Protein AF-A0A7V7RI42-F1 (afdb_monomer)

Foldseek 3Di:
DVLVVLVVVLVVLLVQLVVLLPDDPVPDDPVVNVVSNVVSVCSNVVSVVSNVVVVVVVVVVVD

Solvent-accessible surface area (backbone atoms only — not comparable to full-atom values): 3428 Å² total; per-residue (Å²): 113,72,67,60,54,52,52,49,53,27,51,50,34,37,51,52,12,52,49,48,53,62,63,77,60,88,87,52,54,71,67,57,48,51,53,46,38,49,52,14,48,51,38,31,51,49,20,53,52,51,46,54,51,50,55,55,48,55,66,60,76,76,113

pLDDT: mean 81.22, std 8.96, range [46.59, 89.62]

Secondary structure (DSSP, 8-state):
-HHHHHHHHHHHHHHHHHHHHH---TTS-HHHHHHHHHHHHHHHHHHHHHHHHHHHHHHHTT-

Mean predicted aligned error: 6.55 Å

Structure (mmCIF, N/CA/C/O backbone):
data_AF-A0A7V7RI42-F1
#
_entry.id   AF-A0A7V7RI42-F1
#
loop_
_atom_site.group_PDB
_atom_site.id
_atom_site.type_symbol
_atom_site.label_atom_id
_atom_site.label_alt_id
_atom_site.label_comp_id
_atom_site.label_asym_id
_atom_site.label_entity_id
_atom_site.label_seq_id
_atom_site.pdbx_PDB_ins_code
_atom_site.Cartn_x
_atom_site.Cartn_y
_atom_site.Cartn_z
_atom_site.occupancy
_atom_site.B_iso_or_equiv
_atom_site.auth_seq_id
_atom_site.auth_comp_id
_atom_site.auth_asym_id
_atom_site.auth_atom_id
_atom_site.pdbx_PDB_model_num
ATOM 1 N N . MET A 1 1 ? -22.255 3.586 11.159 1.00 58.69 1 MET A N 1
ATOM 2 C CA . MET A 1 1 ? -22.064 3.920 9.723 1.00 58.69 1 MET A CA 1
ATOM 3 C C . MET A 1 1 ? -20.681 4.501 9.421 1.00 58.69 1 MET A C 1
ATOM 5 O O . MET A 1 1 ? -20.024 3.970 8.538 1.00 58.69 1 MET A O 1
ATOM 9 N N . LYS A 1 2 ? -20.185 5.508 10.166 1.00 70.12 2 L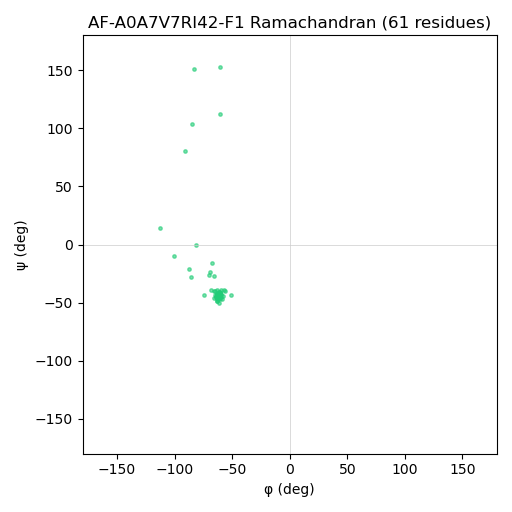YS A N 1
ATOM 10 C CA . LYS A 1 2 ? -18.846 6.102 9.936 1.00 70.12 2 LYS A CA 1
ATOM 11 C C . LYS A 1 2 ? -17.689 5.084 9.975 1.00 70.12 2 LYS A C 1
ATOM 13 O O . LYS A 1 2 ? -16.824 5.127 9.115 1.00 70.12 2 LYS A O 1
ATOM 18 N N . THR A 1 3 ? -17.722 4.119 10.895 1.00 75.31 3 THR A N 1
ATOM 19 C CA . THR A 1 3 ? -16.689 3.072 11.031 1.00 75.31 3 THR A CA 1
ATOM 20 C C . THR A 1 3 ? -16.554 2.175 9.803 1.00 75.31 3 THR A C 1
ATOM 22 O O . THR A 1 3 ? -15.444 1.912 9.354 1.00 75.31 3 THR A O 1
ATOM 25 N N . ILE A 1 4 ? -17.679 1.743 9.226 1.00 81.06 4 ILE A N 1
ATOM 26 C CA . ILE A 1 4 ? -17.699 0.874 8.040 1.00 81.06 4 ILE A CA 1
ATOM 27 C C . ILE A 1 4 ? -17.126 1.614 6.827 1.00 81.06 4 ILE A C 1
ATOM 29 O O . ILE A 1 4 ? -16.337 1.041 6.084 1.00 81.06 4 ILE A O 1
ATOM 33 N N . LEU A 1 5 ? -17.454 2.902 6.665 1.00 80.56 5 LEU A N 1
ATOM 34 C CA . LEU A 1 5 ? -16.895 3.738 5.599 1.00 80.56 5 LEU A CA 1
ATOM 35 C C . LEU A 1 5 ? -15.370 3.862 5.703 1.00 80.56 5 LEU A C 1
ATOM 37 O O . LEU A 1 5 ? -14.685 3.751 4.694 1.00 80.56 5 LEU A O 1
ATOM 41 N N . VAL A 1 6 ? -14.824 4.037 6.909 1.00 80.75 6 VAL A N 1
ATOM 42 C CA . VAL A 1 6 ? -13.367 4.141 7.097 1.00 80.75 6 VAL A CA 1
ATOM 43 C C . VAL A 1 6 ? -12.663 2.814 6.804 1.00 80.75 6 VAL A C 1
ATOM 45 O O . VAL A 1 6 ? -11.613 2.811 6.164 1.00 80.75 6 VAL A O 1
ATOM 48 N N . ILE A 1 7 ? -13.257 1.684 7.200 1.00 81.81 7 ILE A N 1
ATOM 49 C CA . ILE A 1 7 ? -12.733 0.353 6.860 1.00 81.81 7 ILE A CA 1
ATOM 50 C C . ILE A 1 7 ? -12.755 0.135 5.340 1.00 81.81 7 ILE A C 1
ATOM 52 O O . ILE A 1 7 ? -11.766 -0.338 4.789 1.00 81.81 7 ILE A O 1
ATOM 56 N N . LEU A 1 8 ? -13.831 0.533 4.651 1.00 86.19 8 LEU A N 1
ATOM 57 C CA . LEU A 1 8 ? -13.927 0.455 3.187 1.00 86.19 8 LEU A CA 1
ATOM 58 C C . LEU A 1 8 ? -12.864 1.311 2.486 1.00 86.19 8 LEU A C 1
ATOM 60 O O . LEU A 1 8 ? -12.236 0.843 1.540 1.00 86.19 8 LEU A O 1
ATOM 64 N N . VAL A 1 9 ? -12.617 2.533 2.966 1.00 86.00 9 VAL A N 1
ATOM 65 C CA . VAL A 1 9 ? -11.553 3.406 2.438 1.00 86.00 9 VAL A CA 1
ATOM 66 C C . VAL A 1 9 ? -10.171 2.782 2.651 1.00 86.00 9 VAL A C 1
ATOM 68 O O . VAL A 1 9 ? -9.351 2.776 1.733 1.00 86.00 9 VAL A O 1
ATOM 71 N N . GLY A 1 10 ? -9.921 2.201 3.828 1.00 84.62 10 GLY A N 1
ATOM 72 C CA . GLY A 1 10 ? -8.688 1.464 4.102 1.00 84.62 10 GLY A CA 1
ATOM 73 C C . GLY A 1 10 ? -8.503 0.264 3.171 1.00 84.62 10 GLY A C 1
ATOM 74 O O . GLY A 1 10 ? -7.425 0.078 2.609 1.00 84.62 10 GLY A O 1
ATOM 75 N N . LEU A 1 11 ? -9.571 -0.506 2.946 1.00 86.75 11 LEU A N 1
ATOM 76 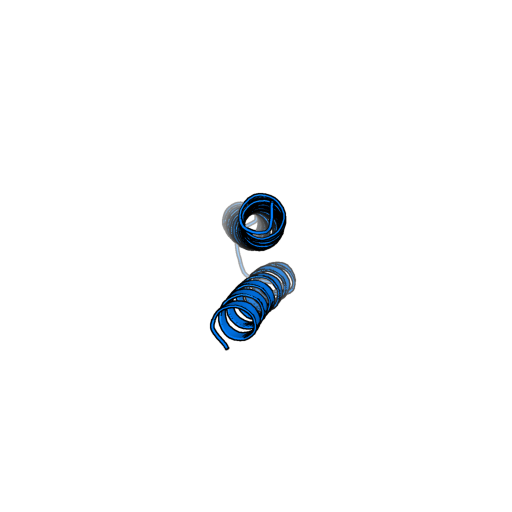C CA . LEU A 1 11 ? -9.568 -1.658 2.045 1.00 86.75 11 LEU A CA 1
ATOM 77 C C . LEU A 1 11 ? -9.255 -1.245 0.599 1.00 86.75 11 LEU A C 1
ATOM 79 O O . LEU A 1 11 ? -8.426 -1.874 -0.056 1.00 86.75 11 LEU A O 1
ATOM 83 N N . LEU A 1 12 ? -9.865 -0.156 0.121 1.00 88.81 12 LEU A N 1
ATOM 84 C CA . LEU A 1 12 ? -9.581 0.413 -1.198 1.00 88.81 12 LEU A CA 1
ATOM 85 C C . LEU A 1 12 ? -8.109 0.822 -1.332 1.00 88.81 12 LEU A C 1
ATOM 87 O O . LEU A 1 12 ? -7.487 0.517 -2.347 1.00 88.81 12 LEU A O 1
ATOM 91 N N . GLY A 1 13 ? -7.528 1.443 -0.302 1.00 85.19 13 GLY A N 1
ATOM 92 C CA . GLY A 1 13 ? -6.106 1.796 -0.283 1.00 85.19 13 GLY A CA 1
ATOM 93 C C . GLY A 1 13 ? -5.181 0.580 -0.399 1.00 85.19 13 GLY A C 1
ATOM 94 O O . GLY A 1 13 ? -4.220 0.610 -1.169 1.00 85.19 13 GLY A O 1
ATOM 95 N N . VAL A 1 14 ? -5.503 -0.516 0.299 1.00 87.19 14 VAL A N 1
ATOM 96 C CA . VAL A 1 14 ? -4.754 -1.782 0.202 1.00 87.19 14 VAL A CA 1
ATOM 97 C C . VAL A 1 14 ? -4.857 -2.375 -1.203 1.00 87.19 14 VAL A C 1
ATOM 99 O O . VAL A 1 14 ? -3.838 -2.774 -1.764 1.00 87.19 14 VAL A O 1
ATOM 102 N N . ILE A 1 15 ? -6.056 -2.396 -1.793 1.00 88.50 15 ILE A N 1
ATOM 103 C CA . ILE A 1 15 ? -6.283 -2.925 -3.148 1.00 88.50 15 ILE A CA 1
ATOM 104 C C . ILE A 1 15 ? -5.493 -2.120 -4.185 1.00 88.50 15 ILE A C 1
ATOM 106 O O . ILE A 1 15 ? -4.808 -2.707 -5.019 1.00 88.50 15 ILE A O 1
ATOM 110 N N . ILE A 1 16 ? -5.538 -0.787 -4.113 1.00 86.75 16 ILE A N 1
ATOM 111 C CA . ILE A 1 16 ? -4.809 0.092 -5.037 1.00 86.75 16 ILE A CA 1
ATOM 112 C C . ILE A 1 16 ? -3.295 -0.109 -4.888 1.00 86.75 16 ILE A C 1
ATOM 114 O O . ILE A 1 16 ? -2.604 -0.290 -5.890 1.00 86.75 16 ILE A O 1
ATOM 118 N N . GLY A 1 17 ? -2.774 -0.135 -3.656 1.00 84.38 17 GLY A N 1
ATOM 119 C CA . GLY A 1 17 ? -1.351 -0.381 -3.402 1.00 84.38 17 GLY A CA 1
ATOM 120 C C . GLY A 1 17 ? -0.888 -1.743 -3.928 1.00 84.38 17 GLY A C 1
ATOM 121 O O . GLY A 1 17 ? 0.129 -1.828 -4.617 1.00 84.38 17 GLY A O 1
ATOM 122 N N . ALA A 1 18 ? -1.671 -2.798 -3.679 1.00 83.38 18 ALA A N 1
ATOM 123 C CA . ALA A 1 18 ? -1.400 -4.145 -4.178 1.00 83.38 18 ALA A CA 1
ATOM 124 C C . ALA A 1 18 ? -1.442 -4.221 -5.712 1.00 83.38 18 ALA A C 1
ATOM 126 O O . ALA A 1 18 ? -0.584 -4.864 -6.313 1.00 83.38 18 ALA A O 1
ATOM 127 N N . PHE A 1 19 ? -2.383 -3.524 -6.351 1.00 85.12 19 PHE A N 1
ATOM 128 C CA . PHE A 1 19 ? -2.484 -3.462 -7.808 1.00 85.12 19 PHE A CA 1
ATOM 129 C C . PHE A 1 19 ? -1.279 -2.750 -8.435 1.00 85.12 19 PHE A C 1
ATOM 131 O O . PHE A 1 19 ? -0.655 -3.263 -9.360 1.00 85.12 19 PHE A O 1
ATOM 138 N N . VAL A 1 20 ? -0.869 -1.605 -7.884 1.00 82.75 20 VAL A N 1
A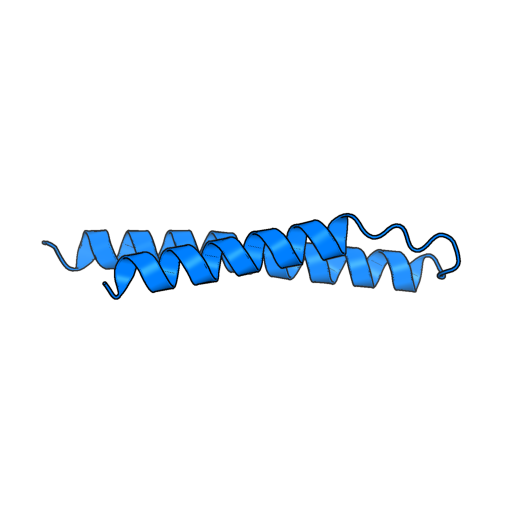TOM 139 C CA . VAL A 1 20 ? 0.350 -0.902 -8.327 1.00 82.75 20 VAL A CA 1
ATOM 140 C C . VAL A 1 20 ? 1.588 -1.792 -8.154 1.00 82.75 20 VAL A C 1
ATOM 142 O O . VAL A 1 20 ? 2.457 -1.841 -9.028 1.00 82.75 20 VAL A O 1
ATOM 145 N N . LEU A 1 21 ? 1.648 -2.556 -7.060 1.00 83.56 21 LEU A N 1
ATOM 146 C CA . LEU A 1 21 ? 2.694 -3.551 -6.827 1.00 83.56 21 LEU A CA 1
ATOM 147 C C . LEU A 1 21 ? 2.615 -4.761 -7.764 1.00 83.56 21 LEU A C 1
ATOM 149 O O . LEU A 1 21 ? 3.651 -5.387 -7.981 1.00 83.56 21 LEU A O 1
ATOM 153 N N . SER A 1 22 ? 1.464 -5.098 -8.346 1.00 81.12 22 SER A N 1
ATOM 154 C CA . SER A 1 22 ? 1.335 -6.226 -9.277 1.00 81.12 22 SER A CA 1
ATOM 155 C C . SER A 1 22 ? 1.634 -5.856 -10.728 1.00 81.12 22 SER A C 1
ATOM 157 O O . SER A 1 22 ? 1.986 -6.740 -11.502 1.00 81.12 22 SER A O 1
ATOM 159 N N . ILE A 1 23 ? 1.555 -4.574 -11.111 1.00 82.62 23 ILE A N 1
ATOM 160 C CA . ILE A 1 23 ? 1.853 -4.134 -12.486 1.00 82.62 23 ILE A CA 1
ATOM 161 C C . ILE A 1 23 ? 3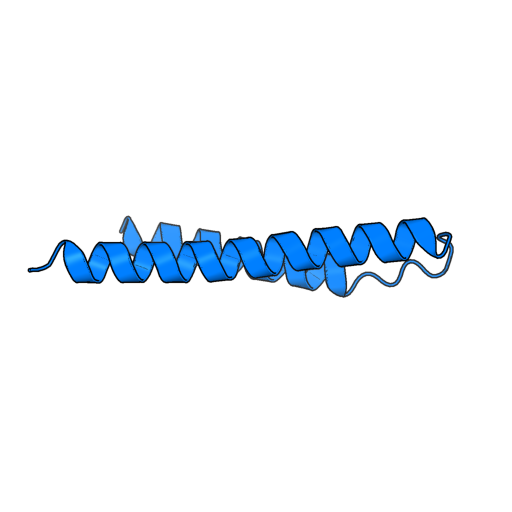.308 -4.477 -12.837 1.00 82.62 23 ILE A C 1
ATOM 163 O O . ILE A 1 23 ? 4.258 -3.932 -12.261 1.00 82.62 23 ILE A O 1
ATOM 167 N N . GLY A 1 24 ? 3.486 -5.412 -13.768 1.00 68.31 24 GLY A N 1
ATOM 168 C CA . GLY A 1 24 ? 4.758 -5.708 -14.414 1.00 68.31 24 GLY A CA 1
ATOM 169 C C . GLY A 1 24 ? 4.952 -4.748 -15.578 1.00 68.31 24 GLY A C 1
ATOM 170 O O . GLY A 1 24 ? 4.316 -4.899 -16.610 1.00 68.31 24 GLY A O 1
ATOM 171 N N . ASN A 1 25 ? 5.800 -3.736 -15.410 1.00 73.56 25 ASN A N 1
ATOM 172 C CA . ASN A 1 25 ? 6.170 -2.848 -16.510 1.00 73.56 25 ASN A CA 1
ATOM 173 C C . ASN A 1 25 ? 7.418 -3.407 -17.198 1.00 73.56 25 ASN A C 1
ATOM 175 O O . ASN A 1 25 ? 8.524 -2.971 -16.895 1.00 73.56 25 ASN A O 1
ATOM 179 N N . GLU A 1 26 ? 7.244 -4.400 -18.072 1.00 71.94 26 GLU A N 1
ATOM 180 C CA . GLU A 1 26 ? 8.337 -5.115 -18.756 1.00 71.94 26 GLU A CA 1
ATOM 181 C C . GLU A 1 26 ? 9.116 -4.258 -19.764 1.00 71.94 26 GLU A C 1
ATOM 183 O O . GLU A 1 26 ? 10.269 -4.575 -20.054 1.00 71.94 26 GLU A O 1
ATOM 188 N N . ASP A 1 27 ? 8.560 -3.113 -20.161 1.00 76.06 27 ASP A N 1
ATOM 189 C CA . ASP A 1 27 ? 9.197 -2.153 -21.071 1.00 76.06 27 ASP A CA 1
ATOM 190 C C . ASP A 1 27 ? 9.831 -0.949 -20.349 1.00 76.06 27 ASP A C 1
ATOM 192 O O . ASP A 1 27 ? 10.566 -0.163 -20.945 1.00 76.06 27 ASP A O 1
ATOM 196 N N . ALA A 1 28 ? 9.582 -0.776 -19.044 1.00 78.06 28 ALA A N 1
ATOM 197 C CA . ALA A 1 28 ? 10.106 0.369 -18.298 1.00 78.06 28 ALA A CA 1
ATOM 198 C C . ALA A 1 28 ? 11.546 0.140 -17.820 1.00 78.06 28 ALA A C 1
ATOM 200 O O . ALA A 1 28 ? 11.937 -0.987 -17.494 1.00 78.06 28 ALA A O 1
ATOM 201 N N . THR A 1 29 ? 12.319 1.222 -17.688 1.00 85.19 29 THR A N 1
ATOM 202 C CA . THR A 1 29 ? 13.663 1.184 -17.092 1.00 85.19 29 THR A CA 1
ATOM 203 C C . THR A 1 29 ? 13.610 0.683 -15.644 1.00 85.19 29 THR A C 1
ATOM 205 O O . THR A 1 29 ? 12.606 0.859 -14.947 1.00 85.19 29 THR A O 1
ATOM 208 N N . PHE A 1 30 ? 14.700 0.072 -15.161 1.00 83.69 30 PHE A N 1
ATOM 209 C CA . PHE A 1 30 ? 14.787 -0.435 -13.782 1.00 83.69 30 PHE A CA 1
ATOM 210 C C . PHE A 1 30 ? 14.382 0.629 -12.753 1.00 83.69 30 PHE A C 1
ATOM 212 O O . PHE A 1 30 ? 13.600 0.348 -11.849 1.00 83.69 30 PHE A O 1
ATOM 219 N N . GLN A 1 31 ? 14.851 1.866 -12.938 1.00 82.12 31 GLN A N 1
ATOM 220 C CA . GLN A 1 31 ? 14.542 2.983 -12.050 1.00 82.12 31 GLN A CA 1
ATOM 221 C C . GLN A 1 31 ? 13.040 3.296 -12.015 1.00 82.12 31 GLN A C 1
ATOM 223 O O . GLN A 1 31 ? 12.482 3.467 -10.934 1.00 82.12 31 GLN A O 1
ATOM 228 N N . ALA A 1 32 ? 12.367 3.307 -13.169 1.00 83.25 32 ALA A N 1
ATOM 229 C CA . ALA A 1 32 ? 10.926 3.527 -13.233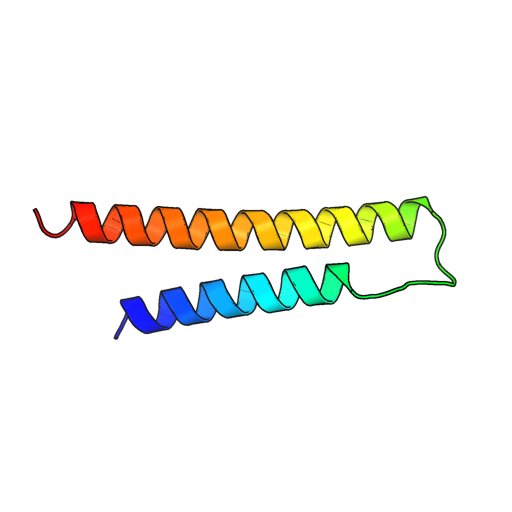 1.00 83.25 32 ALA A CA 1
ATOM 230 C C . ALA A 1 32 ? 10.152 2.394 -12.541 1.00 83.25 32 ALA A C 1
ATOM 232 O O . ALA A 1 32 ? 9.290 2.671 -11.709 1.00 83.25 32 ALA A O 1
ATOM 233 N N . ARG A 1 33 ? 10.511 1.124 -12.790 1.00 82.81 33 ARG A N 1
ATOM 234 C CA . ARG A 1 33 ? 9.897 -0.021 -12.088 1.00 82.81 33 ARG A CA 1
ATOM 235 C C . ARG A 1 33 ? 10.097 0.078 -10.581 1.00 82.81 33 ARG A C 1
ATOM 237 O O . ARG A 1 33 ? 9.145 -0.101 -9.829 1.00 82.81 33 ARG A O 1
ATOM 244 N N . PHE A 1 34 ? 11.318 0.379 -10.148 1.00 84.81 34 PHE A N 1
ATOM 245 C CA . PHE A 1 34 ? 11.669 0.490 -8.738 1.00 84.81 34 PHE A CA 1
ATOM 246 C C . PHE A 1 34 ? 10.853 1.582 -8.040 1.00 84.81 34 PHE A C 1
ATOM 248 O O . PHE A 1 34 ? 10.243 1.311 -7.008 1.00 84.81 34 PHE A O 1
ATOM 255 N N . ILE A 1 35 ? 10.751 2.773 -8.641 1.00 87.56 35 ILE A N 1
ATOM 256 C CA . ILE A 1 35 ? 9.942 3.882 -8.115 1.00 87.56 35 ILE A CA 1
ATOM 257 C C . ILE A 1 35 ? 8.457 3.501 -8.058 1.00 87.56 35 ILE A C 1
ATOM 259 O O . ILE A 1 35 ? 7.818 3.716 -7.030 1.00 87.56 35 ILE A O 1
ATOM 263 N N . THR A 1 36 ? 7.901 2.883 -9.107 1.00 85.62 36 THR A N 1
ATOM 264 C CA . THR A 1 36 ? 6.495 2.440 -9.107 1.00 85.62 36 THR A CA 1
ATOM 265 C C . THR A 1 36 ? 6.214 1.431 -7.994 1.00 85.62 36 THR A C 1
ATOM 267 O O . THR A 1 36 ? 5.218 1.570 -7.282 1.00 85.62 36 THR A O 1
ATOM 270 N N . LYS A 1 37 ? 7.100 0.445 -7.789 1.00 84.62 37 LYS A N 1
ATOM 271 C CA . LYS A 1 37 ? 6.951 -0.517 -6.687 1.00 84.62 37 LYS A CA 1
ATOM 272 C C . LYS A 1 37 ? 7.078 0.166 -5.320 1.00 84.62 37 LYS A C 1
ATOM 274 O O . LYS A 1 37 ? 6.293 -0.134 -4.427 1.00 84.62 37 LYS A O 1
ATOM 279 N N . LEU A 1 38 ? 7.998 1.120 -5.163 1.00 89.25 38 LEU A N 1
ATOM 280 C CA . LEU A 1 38 ? 8.144 1.924 -3.940 1.00 89.25 38 LEU A CA 1
ATOM 281 C C . LEU A 1 38 ? 6.873 2.711 -3.609 1.00 89.25 38 LEU A C 1
ATOM 283 O O . LEU A 1 38 ? 6.433 2.713 -2.463 1.00 89.25 38 LEU A O 1
ATOM 287 N N . ILE A 1 39 ? 6.253 3.330 -4.615 1.00 88.38 39 ILE A N 1
ATOM 288 C CA . ILE A 1 39 ? 4.989 4.055 -4.452 1.00 88.38 39 ILE A CA 1
ATOM 289 C C . ILE A 1 39 ? 3.879 3.091 -4.021 1.00 88.38 39 ILE A C 1
ATOM 291 O O . ILE A 1 39 ? 3.195 3.355 -3.033 1.00 88.38 39 ILE A O 1
ATOM 295 N N 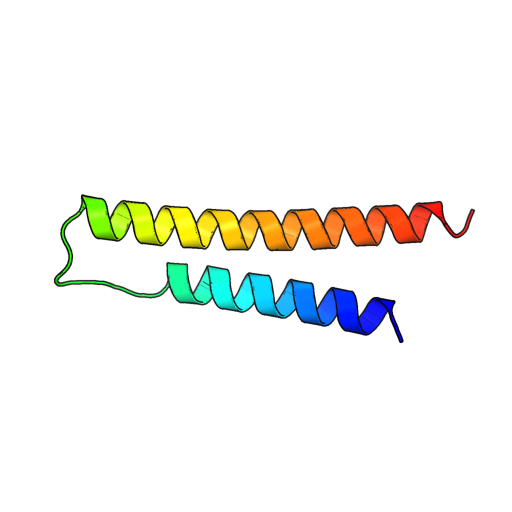. GLY A 1 40 ? 3.729 1.951 -4.703 1.00 86.31 40 GLY A N 1
ATOM 296 C CA . GLY A 1 40 ? 2.742 0.934 -4.325 1.00 86.31 40 GLY A CA 1
ATOM 297 C C . GLY A 1 40 ? 2.927 0.430 -2.888 1.00 86.31 40 GLY A C 1
ATOM 298 O O . GLY A 1 40 ? 1.952 0.289 -2.149 1.00 86.31 40 GLY A O 1
ATOM 299 N N . LEU A 1 41 ? 4.179 0.249 -2.456 1.00 89.38 41 LEU A N 1
ATOM 300 C CA . LEU A 1 41 ? 4.519 -0.130 -1.084 1.00 89.38 41 LEU A CA 1
ATOM 301 C C . LEU A 1 41 ? 4.132 0.957 -0.069 1.00 89.38 41 LEU A C 1
ATOM 303 O O . LEU A 1 41 ? 3.555 0.639 0.969 1.00 89.38 41 LEU A O 1
ATOM 307 N N . LEU A 1 42 ? 4.402 2.231 -0.368 1.00 89.31 42 LEU A N 1
ATOM 308 C CA . LEU A 1 42 ? 4.013 3.352 0.495 1.00 89.31 42 LEU A CA 1
ATOM 309 C C . LEU A 1 42 ? 2.494 3.440 0.667 1.00 89.31 42 LEU A C 1
ATOM 311 O O . LEU A 1 42 ? 2.024 3.645 1.785 1.00 89.31 42 LEU A O 1
ATOM 315 N N . PHE A 1 43 ? 1.725 3.230 -0.404 1.00 87.19 43 PHE A N 1
ATOM 316 C CA . PHE A 1 43 ? 0.262 3.175 -0.324 1.00 87.19 43 PHE A CA 1
ATOM 317 C C . PHE A 1 43 ? -0.224 2.009 0.539 1.00 87.19 43 PHE A C 1
ATOM 319 O O . PHE A 1 43 ? -1.104 2.198 1.378 1.00 87.19 43 PHE A O 1
ATOM 326 N N . LEU A 1 44 ? 0.375 0.826 0.379 1.00 85.19 44 LEU A N 1
ATOM 327 C CA . LEU A 1 44 ? 0.032 -0.352 1.173 1.00 85.19 44 LEU A CA 1
ATOM 328 C C . LEU A 1 44 ? 0.299 -0.116 2.668 1.00 85.19 44 LEU A C 1
ATOM 330 O O . LEU A 1 44 ? -0.585 -0.322 3.500 1.00 85.19 44 LEU A O 1
ATOM 334 N N . ILE A 1 45 ? 1.499 0.363 3.008 1.00 89.62 45 ILE A N 1
ATOM 335 C CA . ILE A 1 45 ? 1.890 0.664 4.391 1.00 89.62 45 ILE A CA 1
ATOM 336 C C . ILE A 1 45 ? 0.993 1.764 4.962 1.00 89.62 45 ILE A C 1
ATOM 338 O O . ILE A 1 45 ? 0.468 1.613 6.063 1.00 89.62 45 ILE A O 1
ATOM 342 N N . GLY A 1 46 ? 0.774 2.845 4.210 1.00 88.62 46 GLY A N 1
ATOM 343 C CA . GLY A 1 46 ? -0.080 3.955 4.623 1.00 88.62 46 GLY A CA 1
ATOM 344 C C . GLY A 1 46 ? -1.509 3.508 4.923 1.00 88.62 46 GLY A C 1
ATOM 345 O O . GLY A 1 46 ? -2.054 3.872 5.964 1.00 88.62 46 GLY A O 1
ATOM 346 N N . ALA A 1 47 ? -2.089 2.659 4.072 1.00 87.19 47 ALA A N 1
ATOM 347 C CA . ALA A 1 47 ? -3.424 2.109 4.285 1.00 87.19 47 ALA A CA 1
ATOM 348 C C . ALA A 1 47 ? -3.491 1.230 5.546 1.00 87.19 47 ALA A C 1
ATOM 350 O O . ALA A 1 47 ? -4.404 1.391 6.357 1.00 87.19 47 ALA A O 1
ATOM 351 N N . VAL A 1 48 ? -2.507 0.351 5.759 1.00 86.81 48 VAL A N 1
ATOM 352 C CA . VAL A 1 48 ? -2.445 -0.510 6.954 1.00 86.81 48 VAL A CA 1
ATOM 353 C C . VAL A 1 48 ? -2.295 0.322 8.229 1.00 86.81 48 VAL A C 1
ATOM 355 O O . VAL A 1 48 ? -3.061 0.134 9.176 1.00 86.81 48 VAL A O 1
ATOM 358 N N . VAL A 1 49 ? -1.353 1.269 8.251 1.00 89.06 49 VAL A N 1
ATOM 359 C CA . VAL A 1 49 ? -1.112 2.149 9.405 1.00 89.06 49 VAL A CA 1
ATOM 360 C C . VAL A 1 49 ? -2.346 2.997 9.703 1.00 89.06 49 VAL A C 1
ATOM 362 O O . VAL A 1 49 ? -2.736 3.119 10.863 1.00 89.06 49 VAL A O 1
ATOM 365 N N . PHE A 1 50 ? -3.008 3.532 8.677 1.00 87.69 50 PHE A N 1
ATOM 366 C CA . PHE A 1 50 ? -4.235 4.309 8.834 1.00 87.69 50 PHE A CA 1
ATOM 367 C C . PHE A 1 50 ? -5.369 3.484 9.455 1.00 87.69 50 PHE A C 1
ATOM 369 O O . PHE A 1 50 ? -6.005 3.932 10.412 1.00 87.69 50 PHE A O 1
ATOM 376 N N . VAL A 1 51 ? -5.588 2.257 8.970 1.00 86.12 51 VAL A N 1
ATOM 377 C CA . VAL A 1 51 ? -6.602 1.347 9.527 1.00 86.12 51 VAL A CA 1
ATOM 378 C C . VAL A 1 51 ? -6.277 0.985 10.978 1.00 86.12 51 VAL A C 1
ATOM 380 O O . VAL A 1 51 ? -7.160 1.049 11.836 1.00 86.12 51 VAL A O 1
ATOM 383 N N . GLN A 1 52 ? -5.016 0.662 11.284 1.00 85.56 52 GLN A N 1
ATOM 384 C CA . GLN A 1 52 ? -4.575 0.358 12.652 1.00 85.56 52 GLN A CA 1
ATOM 385 C C . GLN A 1 52 ? -4.734 1.554 13.600 1.00 85.56 52 GLN A C 1
ATOM 387 O O . GLN A 1 52 ? -5.202 1.398 14.735 1.00 85.56 52 GLN A O 1
ATOM 392 N N . TRP A 1 53 ? -4.371 2.753 13.141 1.00 86.81 53 TRP A N 1
ATOM 393 C CA . TRP A 1 53 ? -4.521 3.990 13.902 1.00 86.81 53 TRP A CA 1
ATOM 394 C C . TRP A 1 53 ? -5.993 4.284 14.197 1.00 86.81 53 TRP A C 1
ATOM 396 O O . TRP A 1 53 ? -6.353 4.541 15.350 1.00 86.81 53 TRP A O 1
ATOM 406 N N . TYR A 1 54 ? -6.858 4.159 13.190 1.00 83.81 54 TYR A N 1
ATOM 407 C CA . TYR A 1 54 ? -8.294 4.366 13.344 1.00 83.81 54 TYR A CA 1
ATOM 408 C C . TYR A 1 54 ? -8.922 3.367 14.323 1.00 83.81 54 TYR A C 1
ATOM 410 O O . TYR A 1 54 ? -9.666 3.761 15.224 1.00 83.81 54 TYR A O 1
ATOM 418 N N . TRP A 1 55 ? -8.565 2.085 14.219 1.00 81.56 55 TRP A N 1
ATOM 419 C CA . TRP A 1 55 ? -9.031 1.057 15.152 1.00 81.56 55 TRP A CA 1
ATOM 420 C C . TRP A 1 55 ? -8.598 1.353 16.595 1.00 81.56 55 TRP A C 1
ATOM 422 O O . TRP A 1 55 ? -9.382 1.226 17.538 1.00 81.56 55 TRP A O 1
ATOM 432 N N . SER A 1 56 ? -7.359 1.815 16.772 1.00 82.06 56 SER A N 1
ATOM 433 C CA . SER A 1 56 ? -6.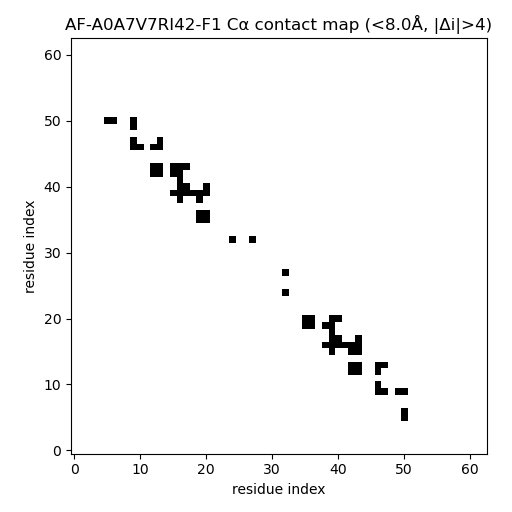814 2.206 18.078 1.00 82.06 56 SER A CA 1
ATOM 434 C C . SER A 1 56 ? -7.447 3.484 18.638 1.00 82.06 56 SER A C 1
ATOM 436 O O . SER A 1 56 ? -7.452 3.685 19.853 1.00 82.06 56 SER A O 1
ATOM 438 N N . SER A 1 57 ? -7.961 4.369 17.781 1.00 78.50 57 SER A N 1
ATOM 439 C CA . SER A 1 57 ? -8.719 5.561 18.182 1.00 78.50 57 SER A CA 1
ATOM 440 C C . SER A 1 57 ? -10.129 5.190 18.652 1.00 78.50 57 SER A C 1
ATOM 442 O O . SER A 1 57 ? -10.550 5.626 19.721 1.00 78.50 57 SER A O 1
ATOM 444 N N . LEU A 1 58 ? -10.813 4.288 17.939 1.00 76.69 58 LEU A N 1
ATOM 445 C CA . LEU A 1 58 ? -12.122 3.768 18.353 1.00 76.69 58 LEU A CA 1
ATOM 446 C C . LEU A 1 58 ? -12.065 3.040 19.698 1.00 76.69 58 LEU A C 1
ATOM 448 O O . LEU A 1 58 ? -12.942 3.227 20.535 1.00 76.69 58 LEU A O 1
ATOM 452 N N . LYS A 1 59 ? -11.015 2.243 19.931 1.00 70.50 59 LYS A N 1
ATOM 453 C CA . LYS A 1 59 ? -10.836 1.517 21.197 1.00 70.50 59 LYS A CA 1
ATOM 454 C C . LYS A 1 59 ? -10.601 2.454 22.391 1.00 70.50 59 LYS A C 1
ATOM 456 O O . LYS A 1 59 ? -10.928 2.086 23.511 1.00 70.50 59 LYS A O 1
ATOM 461 N N . ARG A 1 60 ? -10.053 3.651 22.148 1.00 62.75 60 ARG A N 1
ATOM 462 C CA . ARG A 1 60 ? -9.821 4.691 23.165 1.00 62.75 60 ARG A 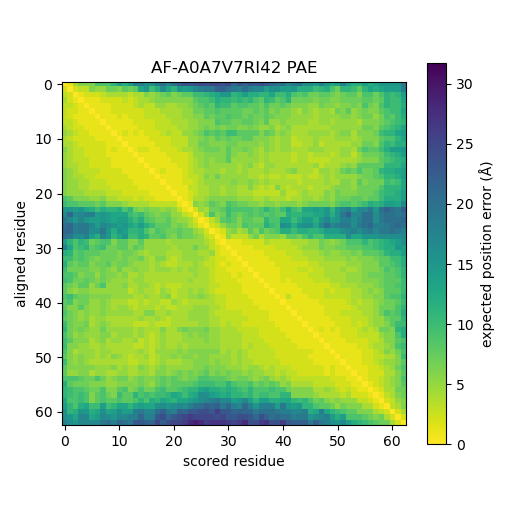CA 1
ATOM 463 C C . ARG A 1 60 ? -11.032 5.592 23.413 1.00 62.75 60 ARG A C 1
A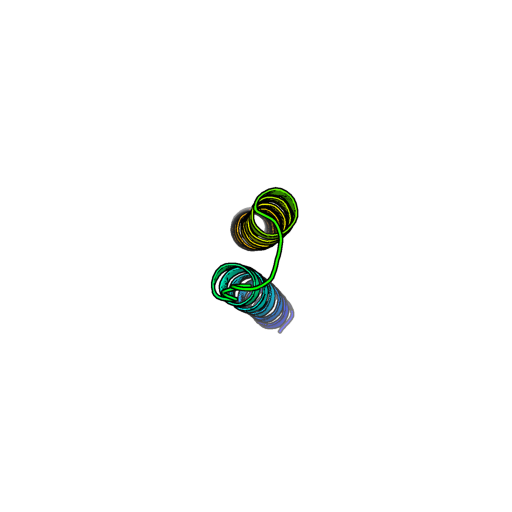TOM 465 O O . ARG A 1 60 ? -11.164 6.090 24.515 1.00 62.75 60 ARG A O 1
ATOM 472 N N . GLY A 1 61 ? -11.905 5.792 22.425 1.00 57.94 61 GLY A N 1
ATOM 473 C CA . GLY A 1 61 ? -13.128 6.595 22.577 1.00 57.94 61 GLY A CA 1
ATOM 474 C C . GLY A 1 61 ? -14.314 5.867 23.222 1.00 57.94 61 GLY A C 1
ATOM 475 O O . GLY A 1 61 ? -15.380 6.457 23.339 1.00 57.94 61 GLY A O 1
ATOM 476 N N . ASN A 1 62 ? -14.150 4.591 23.584 1.00 55.06 62 ASN A N 1
ATOM 477 C CA . ASN A 1 62 ? -15.179 3.745 24.201 1.00 55.06 62 ASN A CA 1
ATOM 478 C C . ASN A 1 62 ? -14.834 3.370 25.663 1.00 55.06 62 ASN A C 1
ATOM 480 O O . ASN A 1 62 ? -15.409 2.422 26.200 1.00 55.06 62 ASN A O 1
ATOM 484 N N . GLN A 1 63 ? -13.858 4.072 26.255 1.00 46.59 63 GLN A N 1
ATOM 485 C CA . GLN A 1 63 ? -13.549 4.114 27.689 1.00 46.59 63 GLN A CA 1
ATOM 486 C C . GLN A 1 63 ? -13.925 5.491 28.230 1.00 46.59 63 GLN A C 1
ATOM 488 O O . GLN A 1 63 ? -14.322 5.548 29.411 1.00 46.59 63 GLN A O 1
#

Sequence (63 aa):
MKTILVILVGLLGVIIGAFVLSIGNEDATFQARFITKLIGLLFLIGAVVFVQWYWSSLKRGNQ

Radius of gyration: 15.25 Å; Cα contacts (8 Å, |Δi|>4): 37; chains: 1; bounding box: 37×13×49 Å

Organism: NCBI:txid1071718